Protein AF-A0A929EVF4-F1 (afdb_monomer_lite)

Structure (mmCIF, N/CA/C/O backbone):
data_AF-A0A929EVF4-F1
#
_entry.id   AF-A0A929EVF4-F1
#
loop_
_atom_site.group_PDB
_atom_site.id
_atom_site.type_symbol
_atom_site.label_atom_id
_atom_site.label_alt_id
_atom_site.label_comp_id
_atom_site.label_asym_id
_atom_site.label_entity_id
_atom_site.label_seq_id
_atom_site.pdbx_PDB_ins_code
_atom_site.Cartn_x
_atom_site.Cartn_y
_atom_site.Cartn_z
_atom_site.occupancy
_atom_site.B_iso_or_equiv
_atom_site.auth_seq_id
_atom_site.auth_comp_id
_atom_site.auth_asym_id
_atom_site.auth_atom_id
_atom_site.pdbx_PDB_model_num
ATOM 1 N N . HIS A 1 1 ? 4.885 16.212 25.913 1.00 58.56 1 HIS A N 1
ATOM 2 C CA . HIS A 1 1 ? 6.084 15.930 25.101 1.00 58.56 1 HIS A CA 1
ATOM 3 C C . HIS A 1 1 ? 5.653 15.145 23.877 1.00 58.56 1 HIS A C 1
ATOM 5 O O . HIS A 1 1 ? 4.835 14.248 24.029 1.00 58.56 1 HIS A O 1
ATOM 11 N N . ILE A 1 2 ? 6.132 15.524 22.690 1.00 71.75 2 ILE A N 1
ATOM 12 C CA . ILE A 1 2 ? 5.846 14.802 21.444 1.00 71.75 2 ILE A CA 1
ATOM 13 C C . ILE A 1 2 ? 6.715 13.539 21.435 1.00 71.75 2 ILE A C 1
ATOM 15 O O . ILE A 1 2 ? 7.914 13.606 21.721 1.00 71.75 2 ILE A O 1
ATOM 19 N N . MET A 1 3 ? 6.090 12.396 21.174 1.00 78.50 3 MET A N 1
ATOM 20 C CA . MET A 1 3 ? 6.772 11.111 21.038 1.00 78.50 3 MET A CA 1
ATOM 21 C C . MET A 1 3 ? 7.227 10.912 19.589 1.00 78.50 3 MET A C 1
ATOM 23 O O . MET A 1 3 ? 6.590 11.425 18.671 1.00 78.50 3 MET A O 1
ATOM 27 N N . GLY A 1 4 ? 8.313 10.176 19.375 1.00 77.38 4 GLY A N 1
ATOM 28 C CA . GLY A 1 4 ? 8.866 9.948 18.042 1.00 77.38 4 GLY A CA 1
ATOM 29 C C . GLY A 1 4 ? 9.774 8.729 17.968 1.00 77.38 4 GLY A C 1
ATOM 30 O O . GLY A 1 4 ? 9.957 8.007 18.951 1.00 77.38 4 GLY A O 1
ATOM 31 N N . ASN A 1 5 ? 10.345 8.513 16.784 1.00 77.44 5 ASN A N 1
ATOM 32 C CA . ASN A 1 5 ? 11.377 7.500 16.588 1.00 77.44 5 ASN A CA 1
ATOM 33 C C . ASN A 1 5 ? 12.613 7.826 17.439 1.00 77.44 5 ASN A C 1
ATOM 35 O O . ASN A 1 5 ? 12.849 8.984 17.801 1.00 77.44 5 ASN A O 1
ATOM 39 N N . ASN A 1 6 ? 13.416 6.800 17.731 1.00 75.81 6 ASN A N 1
ATOM 40 C CA . ASN A 1 6 ? 14.700 6.995 18.402 1.00 75.81 6 ASN A CA 1
ATOM 41 C C . ASN A 1 6 ? 15.546 8.026 17.643 1.00 75.81 6 ASN A C 1
ATOM 43 O O . ASN A 1 6 ? 15.525 8.075 16.413 1.00 75.81 6 ASN A O 1
ATOM 47 N N . ASP A 1 7 ? 16.233 8.877 18.404 1.00 81.94 7 ASP A N 1
ATOM 48 C CA . ASP A 1 7 ? 17.145 9.921 17.915 1.00 81.94 7 ASP A CA 1
ATOM 49 C C . ASP A 1 7 ? 16.510 11.000 17.018 1.00 81.94 7 ASP A C 1
ATOM 51 O O . ASP A 1 7 ? 17.207 11.821 16.423 1.00 81.94 7 ASP A O 1
ATOM 55 N N . SER A 1 8 ? 15.177 11.060 16.951 1.00 83.75 8 SER A N 1
ATOM 56 C CA . SER A 1 8 ? 14.472 12.093 16.190 1.00 83.75 8 SER A CA 1
ATOM 57 C C . SER A 1 8 ? 14.386 13.416 16.953 1.00 83.75 8 SER A C 1
ATOM 59 O O . SER A 1 8 ? 14.116 13.451 18.157 1.00 83.75 8 SER A O 1
ATOM 61 N N . LEU A 1 9 ? 14.562 14.524 16.230 1.00 88.12 9 LEU A N 1
ATOM 62 C CA . LEU A 1 9 ? 14.389 15.885 16.740 1.00 88.12 9 LEU A CA 1
ATOM 63 C C . LEU A 1 9 ? 13.031 16.450 16.313 1.00 88.12 9 LEU A C 1
ATOM 65 O O . LEU A 1 9 ? 12.546 16.190 15.213 1.00 88.12 9 LEU A O 1
ATOM 69 N N . CYS A 1 10 ? 12.415 17.255 17.177 1.00 83.19 10 CYS A N 1
ATOM 70 C CA . CYS A 1 10 ? 11.201 17.986 16.830 1.00 83.19 10 CYS A CA 1
ATOM 71 C C . CYS A 1 10 ? 11.490 19.035 15.746 1.00 83.19 10 CYS A C 1
ATOM 73 O O . CYS A 1 10 ? 12.327 19.912 15.953 1.00 83.19 10 CYS A O 1
ATOM 75 N N . SER A 1 11 ? 10.738 19.024 14.643 1.00 84.69 11 SER A N 1
ATOM 76 C CA . SER A 1 11 ? 10.902 19.979 13.534 1.00 84.69 11 SER A CA 1
ATOM 77 C C . SER A 1 11 ? 10.629 21.443 13.909 1.00 84.69 11 SER A C 1
ATOM 79 O O . SER A 1 11 ? 11.088 22.342 13.213 1.00 84.69 11 SER A O 1
ATOM 81 N N . TYR A 1 12 ? 9.906 21.695 15.006 1.00 84.81 12 TYR A N 1
ATOM 82 C CA . TYR A 1 12 ? 9.566 23.048 15.458 1.00 84.81 12 TYR A CA 1
ATOM 83 C C . TYR A 1 12 ? 10.545 23.614 16.491 1.00 84.81 12 TYR A C 1
ATOM 85 O O . TYR A 1 12 ? 10.886 24.791 16.429 1.00 84.81 12 TYR A O 1
ATOM 93 N N . CYS A 1 13 ? 10.972 22.809 17.470 1.00 91.50 13 CYS A N 1
ATOM 94 C CA . CYS A 1 13 ? 11.795 23.286 18.591 1.00 91.50 13 CYS A CA 1
ATOM 95 C C . CYS A 1 13 ? 13.199 22.675 18.654 1.00 91.50 13 CYS A C 1
ATOM 97 O O . CYS A 1 13 ? 13.981 23.058 19.519 1.00 91.50 13 CYS A O 1
ATOM 99 N N . ASN A 1 14 ? 13.517 21.731 17.765 1.00 87.81 14 ASN A N 1
ATOM 100 C CA . ASN A 1 14 ? 14.807 21.047 17.669 1.00 87.81 14 ASN A CA 1
ATOM 101 C C . ASN A 1 14 ? 15.254 20.304 18.947 1.00 87.81 14 ASN A C 1
ATOM 103 O O . ASN A 1 14 ? 16.428 19.978 19.104 1.00 87.81 14 ASN A O 1
ATOM 107 N N . LEU A 1 15 ? 14.324 20.033 19.870 1.00 90.62 15 LEU A N 1
ATOM 108 C CA . LEU A 1 15 ? 14.570 19.212 21.057 1.00 90.62 15 LEU A CA 1
ATOM 109 C C . LEU A 1 15 ? 14.348 17.721 20.743 1.00 90.62 15 LEU A C 1
ATOM 111 O O . LEU A 1 15 ? 13.486 17.411 19.912 1.00 90.62 15 LEU A O 1
ATOM 115 N N . PRO A 1 16 ? 15.063 16.801 21.424 1.00 88.12 16 PRO A N 1
ATOM 116 C CA . PRO A 1 16 ? 14.856 15.362 21.269 1.00 88.12 16 PRO A CA 1
ATOM 117 C C . PRO A 1 16 ? 13.413 14.943 21.563 1.00 88.12 16 PRO A C 1
ATOM 119 O O . PRO A 1 16 ? 12.820 15.363 22.564 1.00 88.12 16 PRO A O 1
ATOM 122 N N . LEU A 1 17 ? 12.853 14.102 20.693 1.00 85.50 17 LEU A N 1
ATOM 123 C CA . LEU A 1 17 ? 11.548 13.484 20.908 1.00 85.50 17 LEU A CA 1
ATOM 124 C C . LEU A 1 17 ? 11.643 12.388 21.971 1.00 85.50 17 LEU A C 1
ATOM 126 O O . LEU A 1 17 ? 12.680 11.753 22.155 1.00 85.50 17 LEU A O 1
ATOM 130 N N . THR A 1 18 ? 10.541 12.157 22.685 1.00 83.31 18 THR A N 1
ATOM 131 C CA . THR A 1 18 ? 10.467 11.035 23.625 1.00 83.31 18 THR A CA 1
ATOM 132 C C . THR A 1 18 ? 10.362 9.726 22.834 1.00 83.31 18 THR A C 1
ATOM 134 O O . THR A 1 18 ? 9.437 9.607 22.025 1.00 83.31 18 THR A O 1
ATOM 137 N N . PRO A 1 19 ? 11.253 8.745 23.057 1.00 81.25 19 PRO A N 1
ATOM 138 C CA . PRO A 1 19 ? 11.200 7.461 22.369 1.00 81.25 19 PRO A CA 1
ATOM 139 C C . PRO A 1 19 ? 9.843 6.771 22.499 1.00 81.25 19 PRO A C 1
ATOM 141 O O . PRO A 1 19 ? 9.287 6.658 23.596 1.00 81.25 19 PRO A O 1
ATOM 144 N N . THR A 1 20 ? 9.321 6.294 21.374 1.00 79.12 20 THR A N 1
ATOM 145 C CA . THR A 1 20 ? 8.128 5.445 21.343 1.00 79.12 20 THR A CA 1
ATOM 146 C C . THR A 1 20 ? 8.416 4.032 21.866 1.00 79.12 20 THR A C 1
ATOM 148 O O . THR A 1 20 ? 9.559 3.570 21.879 1.00 79.12 20 THR A O 1
ATOM 151 N N . LYS A 1 21 ? 7.378 3.321 22.322 1.00 76.12 21 LYS A N 1
ATOM 152 C CA . LYS A 1 21 ? 7.511 1.922 22.755 1.00 76.12 21 LYS A CA 1
ATOM 153 C C . LYS A 1 21 ? 7.602 1.018 21.528 1.00 76.12 21 LYS A C 1
ATOM 155 O O . LYS A 1 21 ? 6.828 1.166 20.590 1.00 76.12 21 LYS A O 1
ATOM 160 N N . LEU A 1 22 ? 8.515 0.048 21.566 1.00 68.12 22 LEU A N 1
ATOM 161 C CA . LEU A 1 22 ? 8.674 -0.934 20.488 1.00 68.12 22 LEU A CA 1
ATOM 162 C C . LEU A 1 22 ? 7.539 -1.974 20.477 1.00 68.12 22 LEU A C 1
ATOM 164 O O . LEU A 1 22 ? 7.169 -2.486 19.427 1.00 68.12 22 LEU A O 1
ATOM 168 N N . LEU A 1 23 ? 7.002 -2.299 21.657 1.00 66.75 23 LEU A N 1
ATOM 169 C CA . LEU A 1 23 ? 5.999 -3.343 21.845 1.00 66.75 23 LEU A CA 1
ATOM 170 C C . LEU A 1 23 ? 4.723 -2.752 22.436 1.00 66.75 23 LEU A C 1
ATOM 172 O O . LEU A 1 23 ? 4.758 -2.076 23.468 1.00 66.75 23 LEU A O 1
ATOM 176 N N . TYR A 1 24 ? 3.600 -3.073 21.803 1.00 66.69 24 TYR A N 1
ATOM 177 C CA . TYR A 1 24 ? 2.265 -2.725 22.274 1.00 66.69 24 TYR A CA 1
ATOM 178 C C . TYR A 1 24 ? 1.481 -3.987 22.647 1.00 66.69 24 TYR A C 1
ATOM 180 O O . TYR A 1 24 ? 1.753 -5.058 22.095 1.00 66.69 24 TYR A O 1
ATOM 188 N N . PRO A 1 25 ? 0.522 -3.896 23.588 1.00 60.94 25 PRO A N 1
ATOM 189 C CA . PRO A 1 25 ? -0.318 -5.030 23.954 1.00 60.94 25 PRO A CA 1
ATOM 190 C C . PRO A 1 25 ? -1.045 -5.596 22.728 1.00 60.94 25 PRO A C 1
ATOM 192 O O . PRO A 1 25 ? -1.656 -4.853 21.963 1.00 60.94 25 PRO A O 1
ATOM 195 N N . ILE A 1 26 ? -0.977 -6.916 22.550 1.00 59.31 26 ILE A N 1
ATOM 196 C CA . ILE A 1 26 ? -1.562 -7.614 21.393 1.00 59.31 26 ILE A CA 1
ATOM 197 C C . ILE A 1 26 ? -3.061 -7.903 21.612 1.00 59.31 26 ILE A C 1
ATOM 199 O O . ILE A 1 26 ? -3.811 -7.947 20.644 1.00 59.31 26 ILE A O 1
ATOM 203 N N . GLY A 1 27 ? -3.494 -8.074 22.871 1.00 57.97 27 GLY A N 1
ATOM 204 C CA . GLY A 1 27 ? -4.871 -8.438 23.242 1.00 57.97 27 GLY A CA 1
ATOM 205 C C . GLY A 1 27 ? -5.846 -7.257 23.257 1.00 57.97 27 GLY A C 1
ATOM 206 O O . GLY A 1 27 ? -6.717 -7.164 22.403 1.00 57.97 27 GLY A O 1
ATOM 207 N N . GLU A 1 28 ? -5.693 -6.331 24.208 1.00 61.09 28 GLU A N 1
ATOM 208 C CA . GLU A 1 28 ? -6.475 -5.087 24.242 1.00 61.09 28 GLU A CA 1
ATOM 209 C C . GLU A 1 28 ? -5.661 -3.942 23.650 1.00 61.09 28 GLU A C 1
ATOM 211 O O . GLU A 1 28 ? -4.874 -3.260 24.315 1.00 61.09 28 GLU A O 1
ATOM 216 N N . LYS A 1 29 ? -5.852 -3.754 22.350 1.00 62.41 29 LYS A N 1
ATOM 217 C CA . LYS A 1 29 ? -5.224 -2.716 21.542 1.00 62.41 29 LYS A CA 1
ATOM 218 C C . LYS A 1 29 ? -5.853 -1.350 21.837 1.00 62.41 29 LYS A C 1
ATOM 220 O O . LYS A 1 29 ? -6.562 -0.780 21.013 1.00 62.41 29 LYS A O 1
ATOM 225 N N . ASN A 1 30 ? -5.595 -0.813 23.029 1.00 65.56 30 ASN A N 1
ATOM 226 C CA . ASN A 1 30 ? -6.021 0.526 23.451 1.00 65.56 30 ASN A CA 1
ATOM 227 C C . ASN A 1 30 ? -5.170 1.624 22.781 1.00 65.56 30 ASN A C 1
ATOM 229 O O . ASN A 1 30 ? -4.564 2.463 23.445 1.00 65.56 30 ASN A O 1
ATOM 233 N N . TYR A 1 31 ? -5.111 1.603 21.448 1.00 64.69 31 TYR A N 1
ATOM 234 C CA . TYR A 1 31 ? -4.286 2.469 20.605 1.00 64.69 31 TYR A CA 1
ATOM 235 C C . TYR A 1 31 ? -4.480 3.965 20.874 1.00 64.69 31 TYR A C 1
ATOM 237 O O . TYR A 1 31 ? -3.542 4.744 20.751 1.00 64.69 31 TYR A O 1
ATOM 245 N N . HIS A 1 32 ? -5.679 4.356 21.300 1.00 64.19 32 HIS A N 1
ATOM 246 C CA . HIS A 1 32 ? -6.034 5.740 21.614 1.00 64.19 32 HIS A CA 1
ATOM 247 C C . HIS A 1 32 ? -5.426 6.265 22.922 1.00 64.19 32 HIS A C 1
ATOM 249 O O . HIS A 1 32 ? -5.428 7.471 23.150 1.00 64.19 32 HIS A O 1
ATOM 255 N N . LEU A 1 33 ? -4.934 5.383 23.800 1.00 66.88 33 LEU A N 1
ATOM 256 C CA . LEU A 1 33 ? -4.322 5.781 25.073 1.00 66.88 33 LEU A CA 1
ATOM 257 C C . LEU A 1 33 ? -2.840 6.146 24.926 1.00 66.88 33 LEU A C 1
ATOM 259 O O . LEU A 1 33 ? -2.264 6.738 25.839 1.00 66.88 33 LEU A O 1
ATOM 263 N N . ASP A 1 34 ? -2.219 5.798 23.798 1.00 77.19 34 ASP A N 1
ATOM 264 C CA . ASP A 1 34 ? -0.840 6.154 23.492 1.00 77.19 34 ASP A CA 1
ATOM 265 C C . ASP A 1 34 ? -0.806 7.331 22.509 1.00 77.19 34 ASP A C 1
ATOM 267 O O . ASP A 1 34 ? -1.318 7.252 21.390 1.00 77.19 34 ASP A O 1
ATOM 271 N N . GLY A 1 35 ? -0.206 8.445 22.937 1.00 77.19 35 GLY A N 1
ATOM 272 C CA . GLY A 1 35 ? -0.179 9.677 22.148 1.00 77.19 35 GLY A CA 1
ATOM 273 C C . GLY A 1 35 ? 0.565 9.530 20.820 1.00 77.19 35 GLY A C 1
ATOM 274 O O . GLY A 1 35 ? 0.197 10.183 19.844 1.00 77.19 35 GLY A O 1
ATOM 275 N N . PHE A 1 36 ? 1.571 8.651 20.748 1.00 80.56 36 PHE A N 1
ATOM 276 C CA . PHE A 1 36 ? 2.256 8.371 19.493 1.00 80.56 36 PHE A CA 1
ATOM 277 C C . PHE A 1 36 ? 1.342 7.591 18.554 1.00 80.56 36 PHE A C 1
ATOM 279 O O . PHE A 1 36 ? 1.097 8.046 17.439 1.00 80.56 36 PHE A O 1
ATOM 286 N N . ILE A 1 37 ? 0.787 6.463 19.005 1.00 78.00 37 ILE A N 1
ATOM 287 C CA . ILE A 1 37 ? -0.076 5.628 18.158 1.00 78.00 37 ILE A CA 1
ATOM 288 C C . ILE A 1 37 ? -1.297 6.413 17.669 1.00 78.00 37 ILE A C 1
ATOM 290 O O . ILE A 1 37 ? -1.627 6.344 16.486 1.00 78.00 37 ILE A O 1
ATOM 294 N N . SER A 1 38 ? -1.935 7.198 18.542 1.00 80.81 38 SER A N 1
ATOM 295 C CA . SER A 1 38 ? -3.062 8.050 18.150 1.00 80.81 38 SER A CA 1
ATOM 296 C C . SER A 1 38 ? -2.674 9.015 17.024 1.00 80.81 38 SER A C 1
ATOM 298 O O . SER A 1 38 ? -3.400 9.121 16.039 1.00 80.81 38 SER A O 1
ATOM 300 N N . SER A 1 39 ? -1.495 9.645 17.104 1.00 83.88 39 SER A N 1
ATOM 301 C CA . SER A 1 39 ? -1.008 10.549 16.049 1.00 83.88 39 SER A CA 1
ATOM 302 C C . SER A 1 39 ? -0.732 9.833 14.718 1.00 83.88 39 SER A C 1
ATOM 304 O O . SER A 1 39 ? -0.956 10.397 13.645 1.00 83.88 39 SER A O 1
ATOM 306 N N . GLN A 1 40 ? -0.284 8.572 14.763 1.00 85.75 40 GLN A N 1
ATOM 307 C CA . GLN A 1 40 ? -0.062 7.768 13.559 1.00 85.75 40 GLN A CA 1
ATOM 308 C C . GLN A 1 40 ? -1.387 7.367 12.906 1.00 85.75 40 GLN A C 1
ATOM 310 O O . GLN A 1 40 ? -1.503 7.424 11.684 1.00 85.75 40 GLN A O 1
ATOM 315 N N . TRP A 1 41 ? -2.408 7.043 13.702 1.00 85.12 41 TRP A N 1
ATOM 316 C CA . TRP A 1 41 ? -3.757 6.789 13.194 1.00 85.12 41 TRP A CA 1
ATOM 317 C C . TRP A 1 41 ? -4.410 8.031 12.590 1.00 85.12 41 TRP A C 1
ATOM 319 O O . TRP A 1 41 ? -5.058 7.927 11.552 1.00 85.12 41 TRP A O 1
ATOM 329 N N . GLU A 1 42 ? -4.222 9.205 13.194 1.00 87.19 42 GLU A N 1
ATOM 330 C CA . GLU A 1 42 ? -4.667 10.477 12.610 1.00 87.19 42 GLU A CA 1
ATOM 331 C C . GLU A 1 42 ? -3.972 10.745 11.271 1.00 87.19 42 GLU A C 1
ATOM 333 O O . GLU A 1 42 ? -4.635 11.058 10.282 1.00 87.19 42 GLU A O 1
ATOM 338 N N . THR A 1 43 ? -2.654 10.531 11.213 1.00 90.00 43 THR A N 1
ATOM 339 C CA . THR A 1 43 ? -1.859 10.687 9.985 1.00 90.00 43 THR A CA 1
ATOM 340 C C . THR A 1 43 ? -2.325 9.730 8.893 1.00 90.00 43 THR A C 1
ATOM 342 O O . THR A 1 43 ? -2.591 10.162 7.772 1.00 90.00 43 THR A O 1
ATOM 345 N N . LEU A 1 44 ? -2.481 8.440 9.212 1.00 89.31 44 LEU A N 1
ATOM 346 C CA . LEU A 1 44 ? -3.028 7.454 8.281 1.00 89.31 44 LEU A CA 1
ATOM 347 C C . LEU A 1 44 ? -4.419 7.875 7.808 1.00 89.31 44 LEU A C 1
ATOM 349 O O . LEU A 1 44 ? -4.715 7.791 6.619 1.00 89.31 44 LEU A O 1
ATOM 353 N N . GLY A 1 45 ? -5.259 8.354 8.723 1.00 90.69 45 GLY A N 1
ATOM 354 C CA . GLY A 1 45 ? -6.606 8.779 8.392 1.00 90.69 45 GLY A CA 1
ATOM 355 C C . GLY A 1 45 ? -6.629 9.931 7.390 1.00 90.69 45 GLY A C 1
ATOM 356 O O . GLY A 1 45 ? -7.410 9.922 6.442 1.00 90.69 45 GLY A O 1
ATOM 357 N N . ASP A 1 46 ? -5.740 10.904 7.556 1.00 91.38 46 ASP A N 1
ATOM 358 C CA . ASP A 1 46 ? -5.605 12.023 6.629 1.00 91.38 46 ASP A CA 1
ATOM 359 C C . ASP A 1 46 ? -4.998 11.628 5.280 1.00 91.38 46 ASP A C 1
ATOM 361 O O . ASP A 1 46 ? -5.379 12.207 4.259 1.00 91.38 46 ASP A O 1
ATOM 365 N N . LEU A 1 47 ? -4.106 10.633 5.252 1.00 92.38 47 LEU A N 1
ATOM 366 C CA . LEU A 1 47 ? -3.606 10.043 4.010 1.00 92.38 47 LEU A CA 1
ATOM 367 C C . LEU A 1 47 ? -4.722 9.302 3.264 1.00 92.38 47 LEU A C 1
ATOM 369 O O . LEU A 1 47 ? -4.924 9.564 2.084 1.00 92.38 47 LEU A O 1
ATOM 373 N N . LEU A 1 48 ? -5.506 8.460 3.946 1.00 91.81 48 LEU A N 1
ATOM 374 C CA . LEU A 1 48 ? -6.622 7.710 3.349 1.00 91.81 48 LEU A CA 1
ATOM 375 C C . LEU A 1 48 ? -7.729 8.619 2.793 1.00 91.81 48 LEU A C 1
ATOM 377 O O . LEU A 1 48 ? -8.346 8.300 1.781 1.00 91.81 48 LEU A O 1
ATOM 381 N N . LYS A 1 49 ? -7.971 9.787 3.396 1.00 89.75 49 LYS A N 1
ATOM 382 C CA . LYS A 1 49 ? -8.911 10.780 2.839 1.00 89.75 49 LYS A CA 1
ATOM 383 C C . LYS A 1 49 ? -8.476 11.327 1.478 1.00 89.75 49 LYS A C 1
ATOM 385 O O . LYS A 1 49 ? -9.327 11.745 0.706 1.00 89.75 49 LYS A O 1
ATOM 390 N N . ARG A 1 50 ? -7.170 11.371 1.207 1.00 89.88 50 ARG A N 1
ATOM 391 C CA . ARG A 1 50 ? -6.582 11.965 -0.010 1.00 89.88 50 ARG A CA 1
ATOM 392 C C . ARG A 1 50 ? -6.039 10.918 -0.979 1.00 89.88 50 ARG A C 1
ATOM 394 O O . ARG A 1 50 ? -5.607 11.274 -2.072 1.00 89.88 50 ARG A O 1
ATOM 401 N N . ALA A 1 51 ? -5.987 9.660 -0.555 1.00 90.81 51 ALA A N 1
ATOM 402 C CA . ALA A 1 51 ? -5.456 8.574 -1.349 1.00 90.81 51 ALA A CA 1
ATOM 403 C C . ALA A 1 51 ? -6.401 8.280 -2.511 1.00 90.81 51 ALA A C 1
ATOM 405 O O . ALA A 1 51 ? -7.595 8.093 -2.323 1.00 90.81 51 ALA A O 1
ATOM 406 N N . PHE A 1 52 ? -5.827 8.219 -3.705 1.00 90.25 52 PHE A N 1
ATOM 407 C CA . PHE A 1 52 ? -6.523 7.795 -4.912 1.00 90.25 52 PHE A CA 1
ATOM 408 C C . PHE A 1 52 ? -6.472 6.260 -5.083 1.00 90.25 52 PHE A C 1
ATOM 410 O O . PHE A 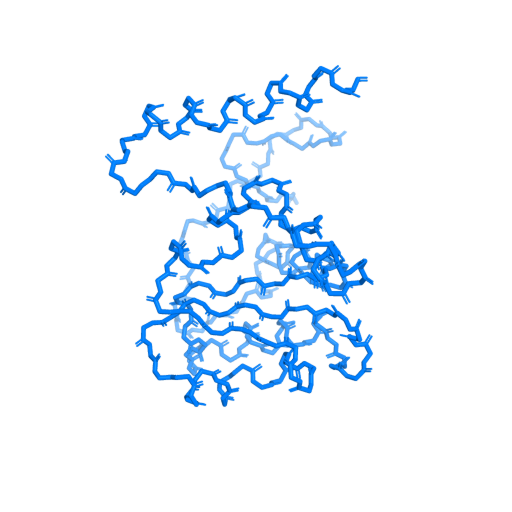1 52 ? -7.399 5.648 -5.606 1.00 90.25 52 PHE A O 1
ATOM 417 N N . MET A 1 53 ? -5.392 5.624 -4.621 1.00 92.88 53 MET A N 1
ATOM 418 C CA . MET A 1 53 ? -5.213 4.174 -4.654 1.00 92.88 53 MET A CA 1
ATOM 419 C C . MET A 1 53 ? -4.671 3.695 -3.310 1.00 92.88 53 MET A C 1
ATOM 421 O O . MET A 1 53 ? -3.760 4.316 -2.757 1.00 92.88 53 MET A O 1
ATOM 425 N N . VAL A 1 54 ? -5.211 2.587 -2.803 1.00 93.94 54 VAL A N 1
ATOM 426 C CA . VAL A 1 54 ? -4.749 1.934 -1.572 1.00 93.94 54 VAL A CA 1
ATOM 427 C C . VAL A 1 54 ? -4.448 0.470 -1.866 1.00 93.94 54 VAL A C 1
ATOM 429 O O . VAL A 1 54 ? -5.325 -0.265 -2.312 1.00 93.94 54 VAL A O 1
ATOM 432 N N . THR A 1 55 ? -3.218 0.044 -1.574 1.00 95.38 55 THR A N 1
ATOM 433 C CA . THR A 1 55 ? -2.801 -1.359 -1.682 1.00 95.38 55 THR A CA 1
ATOM 434 C C . THR A 1 55 ? -2.713 -1.993 -0.296 1.00 95.38 55 THR A C 1
ATOM 436 O O . THR A 1 55 ? -2.018 -1.490 0.588 1.00 95.38 55 THR A O 1
ATOM 439 N N . ILE A 1 56 ? -3.381 -3.127 -0.116 1.00 95.00 56 ILE A N 1
ATOM 440 C CA . ILE A 1 56 ? -3.360 -3.950 1.091 1.00 95.00 56 ILE A CA 1
ATOM 441 C C . ILE A 1 56 ? -2.564 -5.213 0.773 1.00 95.00 56 ILE A C 1
ATOM 443 O O . ILE A 1 56 ? -2.980 -6.017 -0.057 1.00 95.00 56 ILE A O 1
ATOM 447 N N . PHE A 1 57 ? -1.421 -5.407 1.432 1.00 96.25 57 PHE A N 1
ATOM 448 C CA . PHE A 1 57 ? -0.545 -6.552 1.177 1.00 96.25 57 PHE A CA 1
ATOM 449 C C . PHE A 1 57 ? -0.493 -7.502 2.373 1.00 96.25 57 PHE A C 1
ATOM 451 O O . PHE A 1 57 ? 0.005 -7.139 3.437 1.00 96.25 57 PHE A O 1
ATOM 458 N N . GLY A 1 58 ? -1.008 -8.721 2.196 1.00 94.50 58 GLY A N 1
ATOM 459 C CA . GLY A 1 58 ? -0.918 -9.816 3.168 1.00 94.50 58 GLY A CA 1
ATOM 460 C C . GLY A 1 58 ? -1.618 -9.570 4.508 1.00 94.50 58 GLY A C 1
ATOM 461 O O . GLY A 1 58 ? -1.420 -10.338 5.450 1.00 94.50 58 GLY A O 1
ATOM 462 N N . TYR A 1 59 ? -2.411 -8.504 4.625 1.00 90.88 59 TYR A N 1
ATOM 463 C CA . TYR A 1 59 ? -3.148 -8.193 5.841 1.00 90.88 59 TYR A CA 1
ATOM 464 C C . TYR A 1 59 ? -4.554 -8.786 5.771 1.00 90.88 59 TYR A C 1
ATOM 466 O O . TYR A 1 59 ? -5.348 -8.437 4.904 1.00 90.88 59 TYR A O 1
ATOM 474 N N . GLY A 1 60 ? -4.853 -9.692 6.703 1.00 85.00 60 GLY A N 1
ATOM 475 C CA . GLY A 1 60 ? -6.078 -10.488 6.685 1.00 85.00 60 GLY A CA 1
ATOM 476 C C . GLY A 1 60 ? -7.292 -9.877 7.382 1.00 85.00 60 GLY A C 1
ATOM 477 O O . GLY A 1 60 ? -8.281 -10.581 7.533 1.00 85.00 60 GLY A O 1
ATOM 478 N N . ALA A 1 61 ? -7.203 -8.628 7.861 1.00 86.25 61 ALA A N 1
ATOM 479 C CA . ALA A 1 61 ? -8.238 -7.986 8.684 1.00 86.25 61 ALA A CA 1
ATOM 480 C C . ALA A 1 61 ? -8.791 -8.903 9.805 1.00 86.25 61 ALA A C 1
ATOM 482 O O . ALA A 1 61 ? -10.004 -9.106 9.900 1.00 86.25 61 ALA A O 1
ATOM 483 N N . PRO A 1 62 ? -7.925 -9.506 10.648 1.00 81.50 62 PRO A N 1
ATOM 484 C CA . PRO A 1 62 ? -8.373 -10.482 11.635 1.00 81.50 62 PRO A CA 1
ATOM 485 C C . PRO A 1 62 ? -9.351 -9.852 12.633 1.00 81.50 62 PRO A C 1
ATOM 487 O O . PRO A 1 62 ? -9.264 -8.668 12.954 1.00 81.50 62 PRO A O 1
ATOM 490 N N . THR A 1 63 ? -10.241 -10.661 13.207 1.00 75.75 63 THR A N 1
ATOM 491 C CA . THR A 1 63 ? -11.250 -10.196 14.179 1.00 75.75 63 THR A CA 1
ATOM 492 C C . THR A 1 63 ? -10.648 -9.517 15.414 1.00 75.75 63 THR A C 1
ATOM 494 O O . THR A 1 63 ? -11.282 -8.641 16.001 1.00 75.75 63 THR A O 1
ATOM 497 N N . SER A 1 64 ? -9.405 -9.854 15.783 1.00 73.75 64 SER A N 1
ATOM 498 C CA . SER A 1 64 ? -8.636 -9.180 16.842 1.00 73.75 64 SER A CA 1
ATOM 499 C C . SER A 1 64 ? -8.331 -7.706 16.551 1.00 73.75 64 SER A C 1
ATOM 501 O O . SER A 1 64 ? -7.975 -6.959 17.460 1.00 73.75 64 SER A O 1
ATOM 503 N N . ASP A 1 65 ? -8.459 -7.284 15.294 1.00 77.56 65 ASP A N 1
ATOM 504 C CA . ASP A 1 65 ? -8.087 -5.961 14.796 1.00 77.56 65 ASP A CA 1
ATOM 505 C C . ASP A 1 65 ? -9.315 -5.142 14.377 1.00 77.56 65 ASP A C 1
ATOM 507 O O . ASP A 1 65 ? -9.201 -4.176 13.623 1.00 77.56 65 ASP A O 1
ATOM 511 N N . ALA A 1 66 ? -10.495 -5.478 14.908 1.00 78.12 66 ALA A N 1
ATOM 512 C CA . ALA A 1 66 ? -11.737 -4.762 14.620 1.00 78.12 66 ALA A CA 1
ATOM 513 C C . ALA A 1 66 ? -11.607 -3.238 14.822 1.00 78.12 66 ALA A C 1
ATOM 515 O O . ALA A 1 66 ? -12.130 -2.468 14.023 1.00 78.12 66 ALA A O 1
ATOM 516 N N . SER A 1 67 ? -10.852 -2.784 15.831 1.00 76.94 67 SER A N 1
ATOM 517 C CA . SER A 1 67 ? -10.610 -1.353 16.066 1.00 76.94 67 SER A CA 1
ATOM 518 C C . SER A 1 67 ? -9.800 -0.679 14.953 1.00 76.94 67 SER A C 1
ATOM 520 O O . SER A 1 67 ? -10.100 0.456 14.588 1.00 76.94 67 SER A O 1
ATOM 522 N N . ALA A 1 68 ? -8.803 -1.368 14.392 1.00 79.06 68 ALA A N 1
ATOM 523 C CA . ALA A 1 68 ? -8.006 -0.871 13.274 1.00 79.06 68 ALA A CA 1
ATOM 524 C C . ALA A 1 68 ? -8.856 -0.772 12.001 1.00 79.06 68 ALA A C 1
ATOM 526 O O . ALA A 1 68 ? -8.828 0.252 11.319 1.00 79.06 68 ALA A O 1
ATOM 527 N N . ILE A 1 69 ? -9.664 -1.801 11.732 1.00 84.06 69 ILE A N 1
ATOM 528 C CA . ILE A 1 69 ? -10.581 -1.832 10.590 1.00 84.06 69 ILE A CA 1
ATOM 529 C C . ILE A 1 69 ? -11.625 -0.721 10.687 1.00 84.06 69 ILE A C 1
ATOM 531 O O . ILE A 1 69 ? -11.818 0.010 9.721 1.00 84.06 69 ILE A O 1
ATOM 535 N N . GLU A 1 70 ? -12.254 -0.531 11.846 1.00 84.69 70 GLU A N 1
ATOM 536 C CA . GLU A 1 70 ? -13.220 0.555 12.052 1.00 84.69 70 GLU A CA 1
ATOM 537 C C . GLU A 1 70 ? -12.588 1.940 11.860 1.00 84.69 70 GLU A C 1
ATOM 539 O O . GLU A 1 70 ? -13.186 2.828 11.249 1.00 84.69 70 GLU A O 1
ATOM 544 N N . LEU A 1 71 ? -11.351 2.132 12.323 1.00 83.12 71 LEU A N 1
ATOM 545 C CA . LEU A 1 71 ? -10.640 3.396 12.153 1.00 83.12 71 LEU A CA 1
ATOM 546 C C . LEU A 1 71 ? -10.297 3.654 10.682 1.00 83.12 71 LEU A C 1
ATOM 548 O O . LEU A 1 71 ? -10.543 4.754 10.180 1.00 83.12 71 LEU A O 1
ATOM 552 N N . MET A 1 72 ? -9.808 2.635 9.973 1.00 86.19 72 MET A N 1
ATOM 553 C CA . MET A 1 72 ? -9.565 2.707 8.534 1.00 86.19 72 MET A CA 1
ATOM 554 C C . MET A 1 72 ? -10.851 2.999 7.758 1.00 86.19 72 MET A C 1
ATOM 556 O O . MET A 1 72 ? -10.842 3.894 6.919 1.00 86.19 72 MET A O 1
ATOM 560 N N . LYS A 1 73 ? -11.965 2.319 8.064 1.00 88.19 73 LYS A N 1
ATOM 561 C CA . LYS A 1 73 ? -13.274 2.576 7.435 1.00 88.19 73 LYS A CA 1
ATOM 562 C C . LYS A 1 73 ? -13.730 4.009 7.667 1.00 88.19 73 LYS A C 1
ATOM 564 O O . LYS A 1 73 ? -14.122 4.696 6.732 1.00 88.19 73 LYS A O 1
ATOM 569 N N . LYS A 1 74 ? -13.626 4.502 8.904 1.00 88.00 74 LYS A N 1
ATOM 570 C CA . LYS A 1 74 ? -13.982 5.887 9.241 1.00 88.00 74 LYS A CA 1
ATOM 571 C C . LYS A 1 74 ? -13.137 6.901 8.469 1.00 88.00 74 LYS A C 1
ATOM 573 O O . LYS A 1 74 ? -13.654 7.936 8.057 1.00 88.00 74 LYS A O 1
ATOM 578 N N . ALA A 1 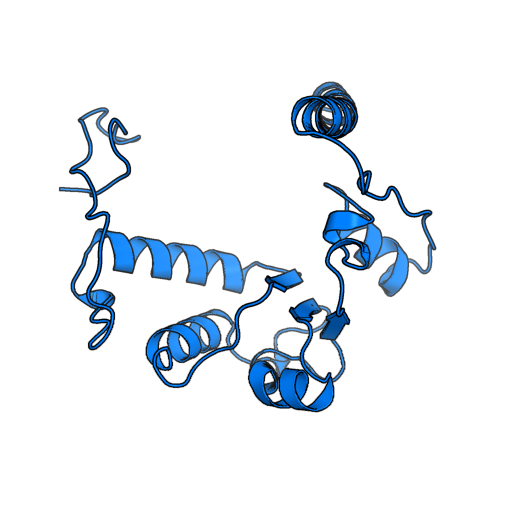75 ? -11.845 6.631 8.307 1.00 86.81 75 ALA A N 1
ATOM 579 C CA . ALA A 1 75 ? -10.954 7.475 7.522 1.00 86.81 75 ALA A CA 1
ATOM 580 C C . ALA A 1 75 ? -11.250 7.412 6.019 1.00 86.81 75 ALA A C 1
ATOM 582 O O . ALA A 1 75 ? -11.185 8.435 5.338 1.00 86.81 75 ALA A O 1
ATOM 583 N N . TRP A 1 76 ? -11.587 6.225 5.519 1.00 90.38 76 TRP A N 1
ATOM 584 C CA . TRP A 1 76 ? -11.974 6.003 4.134 1.00 90.38 76 TRP A CA 1
ATOM 585 C C . TRP A 1 76 ? -13.310 6.674 3.799 1.00 90.38 76 TRP A C 1
ATOM 587 O O . TRP A 1 76 ? -13.447 7.262 2.734 1.00 90.38 76 TRP A O 1
ATOM 597 N N . GLY A 1 77 ? -14.259 6.715 4.730 1.00 89.62 77 GLY A N 1
ATOM 598 C CA . GLY A 1 77 ? -15.547 7.374 4.528 1.00 89.62 77 GLY A CA 1
ATOM 599 C C . GLY A 1 77 ? -16.495 6.562 3.643 1.00 89.62 77 GLY A C 1
ATOM 600 O O . GLY A 1 77 ? -16.389 5.343 3.553 1.00 89.62 77 GLY A O 1
ATOM 601 N N . ASP A 1 78 ? -17.465 7.240 3.029 1.00 91.50 78 ASP A N 1
ATOM 602 C CA . ASP A 1 78 ? -18.475 6.591 2.189 1.00 91.50 78 ASP A CA 1
ATOM 603 C C . ASP A 1 78 ? -17.881 6.173 0.840 1.00 91.50 78 ASP A C 1
ATOM 605 O O . ASP A 1 78 ? -17.476 7.025 0.045 1.00 91.50 78 ASP A O 1
ATOM 609 N N . VAL A 1 79 ? -17.893 4.868 0.557 1.00 91.44 79 VAL A N 1
ATOM 610 C CA . VAL A 1 79 ? -17.425 4.299 -0.714 1.00 91.44 79 VAL A CA 1
ATOM 611 C C . VAL A 1 79 ? -18.137 4.906 -1.921 1.00 91.44 79 VAL A C 1
ATOM 613 O O . VAL A 1 79 ? -17.525 5.041 -2.972 1.00 91.44 79 VAL A O 1
ATOM 616 N N . ASN A 1 80 ? -19.388 5.361 -1.804 1.00 91.19 80 ASN A N 1
ATOM 617 C CA . ASN A 1 80 ? -20.111 6.004 -2.914 1.00 91.19 80 ASN A CA 1
ATOM 618 C C . ASN A 1 80 ? -19.564 7.394 -3.271 1.00 91.19 80 ASN A C 1
ATOM 620 O O . ASN A 1 80 ? -19.848 7.923 -4.345 1.00 91.19 80 ASN A O 1
ATOM 624 N N . SER A 1 81 ? -18.763 7.982 -2.382 1.00 90.12 81 SER A N 1
ATOM 625 C CA . SER A 1 81 ? -18.059 9.244 -2.612 1.00 90.12 81 SER A CA 1
ATOM 626 C C . SER A 1 81 ? -16.653 9.038 -3.191 1.00 90.12 81 SER A C 1
ATOM 628 O O . SER A 1 81 ? -15.969 10.020 -3.472 1.00 90.12 81 SER A O 1
ATOM 630 N N . ARG A 1 82 ? -16.217 7.784 -3.382 1.00 87.38 82 ARG A N 1
ATOM 631 C CA . ARG A 1 82 ? -14.868 7.390 -3.828 1.00 87.38 82 ARG A CA 1
ATOM 632 C C . ARG A 1 82 ? -14.825 6.974 -5.301 1.00 87.38 82 ARG A C 1
ATOM 634 O O . ARG A 1 82 ? -14.171 6.006 -5.683 1.00 87.38 82 ARG A O 1
ATOM 641 N N . ASN A 1 83 ? -15.550 7.704 -6.149 1.00 86.00 83 ASN A N 1
ATOM 642 C CA . ASN A 1 83 ? -15.568 7.440 -7.588 1.00 86.00 83 ASN A CA 1
ATOM 643 C C . ASN A 1 83 ? -14.146 7.485 -8.156 1.00 86.00 83 ASN A C 1
ATOM 645 O O . ASN A 1 83 ? -13.396 8.418 -7.880 1.00 86.00 83 ASN A O 1
ATOM 649 N N . MET A 1 84 ? -13.815 6.508 -9.000 1.00 85.19 84 MET A N 1
ATOM 650 C CA . MET A 1 84 ? -12.499 6.354 -9.632 1.00 85.19 84 MET A CA 1
ATOM 651 C C . MET A 1 84 ? -11.346 5.989 -8.697 1.00 85.19 84 MET A C 1
ATOM 653 O O . MET A 1 84 ? -10.277 5.710 -9.224 1.00 85.19 84 MET A O 1
ATOM 657 N N . GLU A 1 85 ? -11.521 5.915 -7.378 1.00 90.00 85 GLU A N 1
ATOM 658 C CA . GLU A 1 85 ? -10.469 5.410 -6.486 1.00 90.00 85 GLU A CA 1
ATOM 659 C C . GLU A 1 85 ? -10.310 3.897 -6.636 1.00 90.00 85 GLU A C 1
ATOM 661 O O . GLU A 1 85 ? -11.256 3.217 -7.020 1.00 90.00 85 GLU A O 1
ATOM 666 N N . GLN A 1 86 ? -9.117 3.372 -6.360 1.00 92.56 86 GLN A N 1
ATOM 667 C CA . GLN A 1 86 ? -8.783 1.962 -6.567 1.00 92.56 86 GLN A CA 1
ATOM 668 C C . GLN A 1 86 ? -8.320 1.302 -5.266 1.00 92.56 86 GLN A C 1
ATOM 670 O O . GLN A 1 86 ? -7.357 1.747 -4.641 1.00 92.56 86 GLN A O 1
ATOM 675 N N . ILE A 1 87 ? -8.929 0.167 -4.921 1.00 94.88 87 ILE A N 1
ATOM 676 C CA . ILE A 1 87 ? -8.384 -0.750 -3.915 1.00 94.88 87 ILE A CA 1
ATOM 677 C C . ILE A 1 87 ? -7.601 -1.864 -4.618 1.00 94.88 87 ILE A C 1
ATOM 679 O O . ILE A 1 87 ? -8.070 -2.467 -5.583 1.00 94.88 87 ILE A O 1
ATOM 683 N N . GLU A 1 88 ? -6.392 -2.153 -4.161 1.00 96.88 88 GLU A N 1
ATOM 684 C CA . GLU A 1 88 ? -5.621 -3.317 -4.594 1.00 96.88 88 GLU A CA 1
ATOM 685 C C . GLU A 1 88 ? -5.357 -4.217 -3.390 1.00 96.88 88 GLU A C 1
ATOM 687 O O . GLU A 1 88 ? -4.911 -3.757 -2.344 1.00 96.88 88 GLU A O 1
ATOM 692 N N . ILE A 1 89 ? -5.633 -5.508 -3.525 1.00 97.38 89 ILE A N 1
ATOM 693 C CA . ILE A 1 89 ? -5.429 -6.499 -2.473 1.00 97.38 89 ILE A CA 1
ATOM 694 C C . ILE A 1 89 ? -4.443 -7.525 -3.005 1.00 97.38 89 ILE A C 1
ATOM 696 O O . ILE A 1 89 ? -4.673 -8.150 -4.039 1.00 97.38 89 ILE A O 1
ATOM 700 N N . ILE A 1 90 ? -3.332 -7.693 -2.300 1.00 97.88 90 ILE A N 1
ATOM 701 C CA . ILE A 1 90 ? -2.309 -8.671 -2.636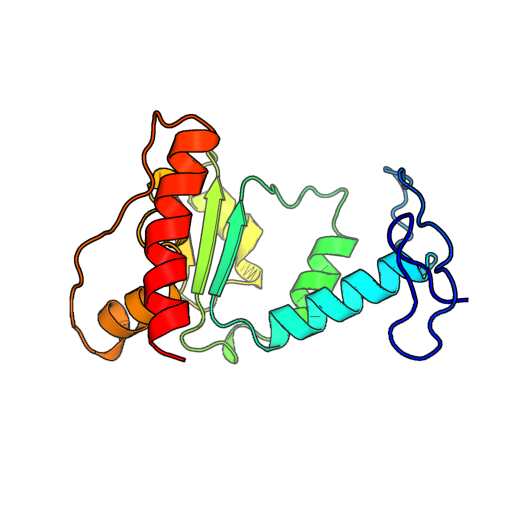 1.00 97.88 90 ILE A CA 1
ATOM 702 C C . ILE A 1 90 ? -2.299 -9.732 -1.532 1.00 97.88 90 ILE A C 1
ATOM 704 O O . ILE A 1 90 ? -1.782 -9.494 -0.439 1.00 97.88 90 ILE A O 1
ATOM 708 N N . ASP A 1 91 ? -2.891 -10.894 -1.794 1.00 97.50 91 ASP A N 1
ATOM 709 C CA . ASP A 1 91 ? -3.055 -11.984 -0.824 1.00 97.50 91 ASP A CA 1
ATOM 710 C C . ASP A 1 91 ? -3.202 -13.330 -1.565 1.00 97.50 91 ASP A C 1
ATOM 712 O O . ASP A 1 91 ? -3.690 -13.388 -2.689 1.00 97.50 91 ASP A O 1
ATOM 716 N N . LYS A 1 92 ? -2.733 -14.420 -0.949 1.00 96.44 92 LYS A N 1
ATOM 717 C CA . LYS A 1 92 ? -2.814 -15.784 -1.499 1.00 96.44 92 LYS A CA 1
ATOM 718 C C . LYS A 1 92 ? -4.180 -16.442 -1.291 1.00 96.44 92 LYS A C 1
ATOM 720 O O . LYS A 1 92 ? -4.398 -17.521 -1.841 1.00 96.44 92 LYS A O 1
ATOM 725 N N . ARG A 1 93 ? -5.036 -15.861 -0.446 1.00 95.75 93 ARG A N 1
ATOM 726 C CA . ARG A 1 93 ? -6.416 -16.314 -0.242 1.00 95.75 93 ARG A CA 1
ATOM 727 C C . ARG A 1 93 ? -7.242 -16.174 -1.521 1.00 95.75 93 ARG A C 1
ATOM 729 O O . ARG A 1 93 ? -6.815 -15.558 -2.494 1.00 95.75 93 ARG A O 1
ATOM 736 N N . ASP A 1 94 ? -8.403 -16.813 -1.502 1.00 96.12 94 ASP A N 1
ATOM 737 C CA . ASP A 1 94 ? -9.360 -16.759 -2.598 1.00 96.12 94 ASP A CA 1
ATOM 738 C C . ASP A 1 94 ? -9.917 -15.338 -2.789 1.00 96.12 94 ASP A C 1
ATOM 740 O O . ASP A 1 94 ? -10.056 -14.585 -1.825 1.00 96.12 94 ASP A O 1
ATOM 744 N N . GLU A 1 95 ? -10.206 -14.964 -4.036 1.00 95.81 95 GLU A N 1
ATOM 745 C CA . GLU A 1 95 ? -10.681 -13.620 -4.373 1.00 95.81 95 GLU A CA 1
ATOM 746 C C . GLU A 1 95 ? -12.039 -13.309 -3.738 1.00 95.81 95 GLU A C 1
ATOM 748 O O . GLU A 1 95 ? -12.192 -12.212 -3.203 1.00 95.81 95 GLU A O 1
ATOM 753 N N . ASP A 1 96 ? -12.978 -14.260 -3.698 1.00 95.94 96 ASP A N 1
ATOM 754 C CA . ASP A 1 96 ? -14.311 -14.020 -3.135 1.00 95.94 96 ASP A CA 1
ATOM 755 C C . ASP A 1 96 ? -14.229 -13.743 -1.619 1.00 95.94 96 ASP A C 1
ATOM 757 O O . ASP A 1 96 ? -14.849 -12.802 -1.123 1.00 95.94 96 ASP A O 1
ATOM 761 N N . ASP A 1 97 ? -13.387 -14.493 -0.892 1.00 95.44 97 ASP A N 1
ATOM 762 C CA . ASP A 1 97 ? -13.110 -14.281 0.544 1.00 95.44 97 ASP A CA 1
ATOM 763 C C . ASP A 1 97 ? -12.484 -12.901 0.810 1.00 95.44 97 ASP A C 1
ATOM 765 O O . ASP A 1 97 ? -12.811 -12.204 1.779 1.00 95.44 97 ASP A O 1
ATOM 769 N N . LEU A 1 98 ? -11.578 -12.473 -0.070 1.00 95.50 98 LEU A N 1
ATOM 770 C CA . LEU A 1 98 ? -10.918 -11.176 0.036 1.00 95.50 98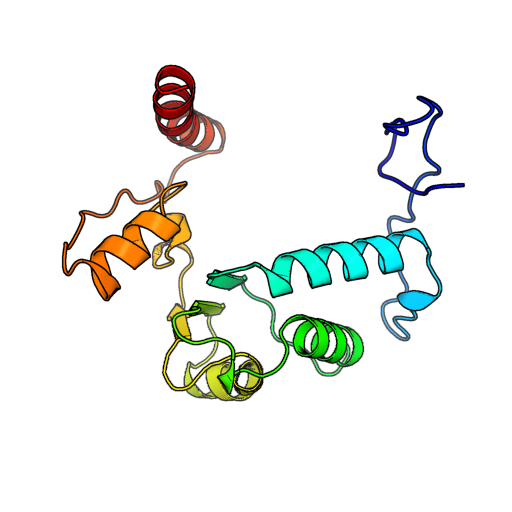 LEU A CA 1
ATOM 771 C C . LEU A 1 98 ? -11.877 -10.028 -0.261 1.00 95.50 98 LEU A C 1
ATOM 773 O O . LEU A 1 98 ? -11.858 -9.027 0.456 1.00 95.50 98 LEU A O 1
ATOM 777 N N . VAL A 1 99 ? -12.717 -10.171 -1.282 1.00 94.69 99 VAL A N 1
ATOM 778 C CA . VAL A 1 99 ? -13.736 -9.179 -1.621 1.00 94.69 99 VAL A CA 1
ATOM 779 C C . VAL A 1 99 ? -14.742 -9.056 -0.487 1.00 94.69 99 VAL A C 1
ATOM 781 O O . VAL A 1 99 ? -15.030 -7.934 -0.093 1.00 94.69 99 VAL A O 1
ATOM 784 N N . GLU A 1 100 ? -15.203 -10.157 0.111 1.00 94.38 100 GLU A N 1
ATOM 785 C CA . GLU A 1 100 ? -16.084 -10.105 1.286 1.00 94.38 100 GLU A CA 1
ATOM 786 C C . GLU A 1 100 ? -15.411 -9.388 2.470 1.00 94.38 100 GLU A C 1
ATOM 788 O O . GLU A 1 100 ? -16.010 -8.518 3.104 1.00 94.38 100 GLU A O 1
ATOM 793 N N . THR A 1 101 ? -14.137 -9.694 2.733 1.00 93.12 101 THR A N 1
ATOM 794 C CA . THR A 1 101 ? -13.360 -9.067 3.815 1.00 93.12 101 THR A CA 1
ATOM 795 C C . THR A 1 101 ? -13.227 -7.549 3.627 1.00 93.12 101 THR A C 1
ATOM 797 O O . THR A 1 101 ? -13.296 -6.783 4.594 1.00 93.12 101 THR A O 1
ATOM 800 N N . TRP A 1 102 ? -13.004 -7.109 2.3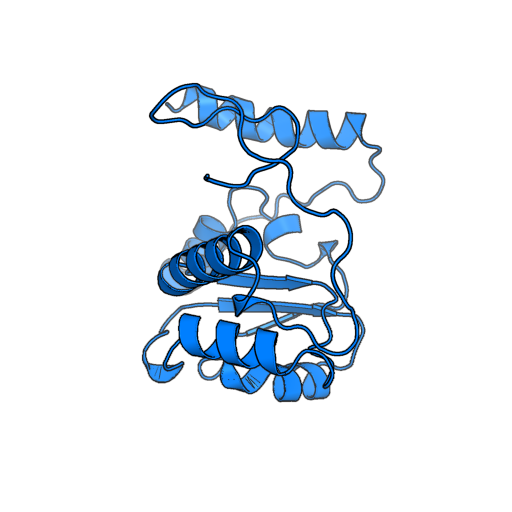87 1.00 93.31 102 TRP A N 1
ATOM 801 C CA . TRP A 1 102 ? -12.642 -5.730 2.053 1.00 93.31 102 TRP A CA 1
ATOM 802 C C . TRP A 1 102 ? -13.770 -4.917 1.409 1.00 93.31 102 TRP A C 1
ATOM 804 O O . TRP A 1 102 ? -13.566 -3.732 1.144 1.00 93.31 102 TRP A O 1
ATOM 814 N N . GLU A 1 103 ? -14.962 -5.498 1.239 1.00 92.56 103 GLU A N 1
ATOM 815 C CA . GLU A 1 103 ? -16.165 -4.866 0.673 1.00 92.56 103 GLU A CA 1
ATOM 816 C C . GLU A 1 103 ? -16.422 -3.447 1.204 1.00 92.56 103 GLU A C 1
ATOM 818 O O . GLU A 1 103 ? -16.626 -2.553 0.381 1.00 92.56 103 GLU A O 1
ATOM 823 N N . PRO A 1 104 ? -16.263 -3.155 2.514 1.00 91.25 104 PRO A N 1
ATOM 824 C CA . PRO A 1 104 ? -16.524 -1.816 3.042 1.00 91.25 104 PRO A CA 1
ATOM 825 C C . PRO A 1 104 ? -15.597 -0.710 2.516 1.00 91.25 104 PRO A C 1
ATOM 827 O O . PRO A 1 104 ? -15.813 0.461 2.826 1.00 91.25 104 PRO A O 1
ATOM 830 N N . PHE A 1 105 ? -14.533 -1.063 1.792 1.00 91.44 105 PHE A N 1
ATOM 831 C CA . PHE A 1 105 ? -13.596 -0.131 1.165 1.00 91.44 105 PHE A CA 1
ATOM 832 C C . PHE A 1 105 ? -13.765 -0.056 -0.356 1.00 91.44 105 PHE A C 1
ATOM 834 O O . PHE A 1 105 ? -13.245 0.868 -0.983 1.00 91.44 105 PHE A O 1
ATOM 841 N N . ILE A 1 106 ? -14.477 -1.009 -0.957 1.00 92.50 106 ILE A N 1
ATOM 842 C CA . ILE A 1 106 ? -14.558 -1.182 -2.403 1.00 92.50 106 ILE A CA 1
ATOM 843 C C . ILE A 1 106 ? -15.744 -0.386 -2.944 1.00 92.50 106 ILE A C 1
ATOM 845 O O . ILE A 1 106 ? -16.902 -0.647 -2.628 1.00 92.50 106 ILE A O 1
ATOM 849 N N . HIS A 1 107 ? -15.464 0.575 -3.823 1.00 91.56 107 HIS A N 1
ATOM 850 C CA . HIS A 1 107 ? -16.511 1.224 -4.600 1.00 91.56 107 HIS A CA 1
ATOM 851 C C . HIS A 1 107 ? -16.872 0.358 -5.812 1.00 91.56 107 HIS A C 1
ATOM 853 O O . HIS A 1 107 ? -16.075 0.239 -6.738 1.00 91.56 107 HIS A O 1
ATOM 859 N N . THR A 1 108 ? -18.076 -0.221 -5.826 1.00 89.75 108 THR A N 1
ATOM 860 C CA . THR A 1 108 ? -18.623 -1.024 -6.940 1.00 89.75 108 THR A CA 1
ATOM 861 C C . THR A 1 108 ? -17.673 -2.131 -7.429 1.00 89.75 108 THR A C 1
ATOM 863 O O . THR A 1 108 ? -17.583 -3.184 -6.810 1.00 89.75 108 THR A O 1
ATOM 866 N N . HIS A 1 109 ? -16.973 -1.911 -8.540 1.00 87.69 109 HIS A N 1
ATOM 867 C CA . HIS A 1 109 ? -16.018 -2.832 -9.162 1.00 87.69 109 HIS A CA 1
ATOM 868 C C . HIS A 1 109 ? -14.582 -2.278 -9.166 1.00 87.69 109 HIS A C 1
ATOM 870 O O . HIS A 1 109 ? -13.729 -2.755 -9.910 1.00 87.69 109 HIS A O 1
ATOM 876 N N . HIS A 1 110 ? -14.298 -1.249 -8.367 1.00 91.56 110 HIS A N 1
ATOM 877 C CA . HIS A 1 110 ? -13.002 -0.573 -8.318 1.00 91.56 110 HIS A CA 1
ATOM 878 C C . HIS A 1 110 ? -12.037 -1.261 -7.347 1.00 91.56 110 HIS A C 1
ATOM 880 O O . HIS A 1 110 ? -11.495 -0.666 -6.410 1.00 91.56 110 HIS A O 1
ATOM 886 N N . TYR A 1 111 ? -11.826 -2.553 -7.575 1.00 94.62 111 TYR A N 1
ATOM 887 C CA . TYR A 1 111 ? -10.851 -3.337 -6.841 1.00 94.62 111 TYR A CA 1
ATOM 888 C C . TYR A 1 111 ? -10.034 -4.219 -7.780 1.00 94.62 111 TYR A C 1
ATOM 890 O O . TYR A 1 111 ? -10.346 -4.379 -8.960 1.00 94.62 111 TYR A O 1
ATOM 898 N N . ARG A 1 112 ? -8.927 -4.742 -7.264 1.00 95.06 112 ARG A N 1
ATOM 899 C CA . ARG A 1 112 ? -8.094 -5.717 -7.957 1.00 95.06 112 ARG A CA 1
ATOM 900 C C . ARG A 1 112 ? -7.480 -6.640 -6.927 1.00 95.06 112 ARG A C 1
ATOM 902 O O . ARG A 1 112 ? -6.861 -6.159 -5.982 1.00 95.06 112 ARG A O 1
ATOM 909 N N . VAL A 1 113 ? -7.607 -7.942 -7.142 1.00 97.06 113 VAL A N 1
ATOM 910 C CA . VAL A 1 113 ? -6.948 -8.951 -6.315 1.00 97.06 113 VAL A CA 1
ATOM 911 C C . VAL A 1 113 ? -5.769 -9.553 -7.073 1.00 97.06 113 VAL A C 1
ATOM 913 O O . VAL A 1 113 ? -5.850 -9.820 -8.276 1.00 97.06 113 VAL A O 1
ATOM 916 N N . LYS A 1 114 ? -4.641 -9.731 -6.382 1.00 97.69 114 LYS A N 1
ATOM 917 C CA . LYS A 1 114 ? -3.445 -10.411 -6.888 1.00 97.69 114 LYS A CA 1
ATOM 918 C C . LYS A 1 114 ? -2.899 -11.388 -5.864 1.00 97.69 114 LYS A C 1
ATOM 920 O O . LYS A 1 114 ? -2.744 -11.062 -4.698 1.00 97.69 114 LYS A O 1
ATOM 925 N N . ASN A 1 115 ? -2.521 -12.573 -6.326 1.00 96.94 115 ASN A N 1
ATOM 926 C CA . ASN A 1 115 ? -1.903 -13.595 -5.480 1.00 96.94 115 ASN A CA 1
ATOM 927 C C . ASN A 1 115 ? -0.370 -13.489 -5.410 1.00 96.94 115 ASN A C 1
ATOM 929 O O . ASN A 1 115 ? 0.272 -14.213 -4.644 1.00 96.94 115 ASN A O 1
ATOM 933 N N . ASN A 1 116 ? 0.218 -12.583 -6.193 1.00 95.94 116 ASN A N 1
ATOM 934 C CA . ASN A 1 116 ? 1.649 -12.347 -6.269 1.00 95.94 116 ASN A CA 1
ATOM 935 C C . ASN A 1 116 ? 1.938 -10.843 -6.287 1.00 95.94 116 ASN A C 1
ATOM 937 O O . ASN A 1 116 ? 1.332 -10.083 -7.042 1.00 95.94 116 ASN A O 1
ATOM 941 N N . PHE A 1 117 ? 2.902 -10.424 -5.469 1.00 95.69 117 PHE A N 1
ATOM 942 C CA . PHE A 1 117 ? 3.376 -9.046 -5.415 1.00 95.69 117 PHE A CA 1
ATOM 943 C C . PHE A 1 117 ? 3.858 -8.536 -6.780 1.00 95.69 117 PHE A C 1
ATOM 945 O O . PHE A 1 117 ? 3.573 -7.395 -7.132 1.00 95.69 117 PHE A O 1
ATOM 952 N N . TYR A 1 118 ? 4.530 -9.368 -7.579 1.00 96.25 118 TYR A N 1
ATOM 953 C CA . TYR A 1 118 ? 5.073 -8.949 -8.876 1.00 96.25 118 TYR A CA 1
ATOM 954 C C . TYR A 1 118 ? 4.001 -8.662 -9.939 1.00 96.25 118 TYR A C 1
ATOM 956 O O . TYR A 1 118 ? 4.308 -8.045 -10.954 1.00 96.25 118 TYR A O 1
ATOM 964 N N . ASP A 1 119 ? 2.741 -9.026 -9.685 1.00 96.00 119 ASP A N 1
ATOM 965 C CA . ASP A 1 119 ? 1.602 -8.716 -10.560 1.00 96.00 119 ASP A CA 1
ATOM 966 C C . ASP A 1 119 ? 0.846 -7.436 -10.142 1.00 96.00 119 ASP A C 1
ATOM 968 O O . ASP A 1 119 ? -0.183 -7.085 -10.742 1.00 96.00 119 ASP A O 1
ATOM 972 N N . SER A 1 120 ? 1.333 -6.761 -9.093 1.00 96.00 120 SER A N 1
ATOM 973 C CA . SER A 1 120 ? 0.761 -5.526 -8.548 1.00 96.00 120 SER A CA 1
ATOM 974 C C . SER A 1 120 ? 1.115 -4.295 -9.372 1.00 96.00 120 SER A C 1
ATOM 976 O O . SER A 1 120 ? 2.088 -4.281 -10.137 1.00 96.00 120 SER A O 1
ATOM 978 N N . TRP A 1 121 ? 0.351 -3.225 -9.161 1.00 95.12 121 TRP A N 1
ATOM 979 C CA . TRP A 1 121 ? 0.640 -1.917 -9.733 1.00 95.12 121 TRP A CA 1
ATOM 980 C C . TRP A 1 121 ? 2.033 -1.405 -9.364 1.00 95.12 121 TRP A C 1
ATOM 982 O O . TRP A 1 121 ? 2.791 -1.013 -10.247 1.00 95.12 121 TRP A O 1
ATOM 992 N N . ILE A 1 122 ? 2.388 -1.425 -8.074 1.00 94.62 122 ILE A N 1
ATOM 993 C CA . ILE A 1 122 ? 3.665 -0.867 -7.606 1.00 94.62 122 ILE A CA 1
ATOM 994 C C . ILE A 1 122 ? 4.870 -1.659 -8.123 1.00 94.62 122 ILE A C 1
ATOM 996 O O . ILE A 1 122 ? 5.916 -1.069 -8.385 1.00 94.62 122 ILE A O 1
ATOM 1000 N N . ALA A 1 123 ? 4.719 -2.971 -8.325 1.00 95.88 123 ALA A N 1
ATOM 1001 C CA . ALA A 1 123 ? 5.779 -3.795 -8.890 1.00 95.88 123 ALA A CA 1
ATOM 1002 C C . ALA A 1 123 ? 5.934 -3.615 -10.406 1.00 95.88 123 ALA A C 1
ATOM 1004 O O . ALA A 1 123 ? 7.047 -3.731 -10.904 1.00 95.88 123 ALA A O 1
ATOM 1005 N N . ASN A 1 124 ? 4.854 -3.330 -11.143 1.00 96.19 124 ASN A N 1
ATOM 1006 C CA . ASN A 1 124 ? 4.905 -3.135 -12.599 1.00 96.19 124 ASN A CA 1
ATOM 1007 C C . ASN A 1 124 ? 5.168 -1.684 -13.018 1.00 96.19 124 ASN A C 1
ATOM 1009 O O . ASN A 1 124 ? 5.634 -1.449 -14.131 1.00 96.19 124 ASN A O 1
ATOM 1013 N N . HIS A 1 125 ? 4.878 -0.718 -12.148 1.00 95.00 125 HIS A N 1
ATOM 1014 C CA . HIS A 1 125 ? 5.020 0.711 -12.423 1.00 95.00 125 HIS A CA 1
ATOM 1015 C C . HIS A 1 125 ? 5.616 1.457 -11.213 1.00 95.00 125 HIS A C 1
ATOM 1017 O O . HIS A 1 125 ? 4.993 2.390 -10.692 1.00 95.00 125 HIS A O 1
ATOM 1023 N N . PRO A 1 126 ? 6.822 1.080 -10.741 1.00 93.75 126 PRO A N 1
ATOM 1024 C CA . PRO A 1 126 ? 7.463 1.747 -9.611 1.00 93.75 126 PRO A CA 1
ATOM 1025 C C . PRO A 1 126 ? 7.577 3.256 -9.870 1.00 93.75 126 PRO A C 1
ATOM 1027 O O . PRO A 1 126 ? 8.021 3.679 -10.935 1.00 93.75 126 PRO A O 1
ATOM 1030 N N . ARG A 1 127 ? 7.136 4.068 -8.898 1.00 91.00 127 ARG A N 1
ATOM 1031 C CA . ARG A 1 127 ? 7.034 5.546 -8.966 1.00 91.00 127 ARG A CA 1
ATOM 1032 C C . ARG A 1 127 ? 6.064 6.117 -10.017 1.00 91.00 127 ARG A C 1
ATOM 1034 O O . ARG A 1 127 ? 5.889 7.327 -10.075 1.00 91.00 127 ARG A O 1
ATOM 1041 N N . ARG A 1 128 ? 5.392 5.275 -10.810 1.00 92.19 128 ARG A N 1
ATOM 1042 C CA . ARG A 1 128 ? 4.512 5.680 -11.925 1.00 92.19 128 ARG A CA 1
ATOM 1043 C C . ARG A 1 128 ? 3.120 5.045 -11.868 1.00 92.19 128 ARG A C 1
ATOM 1045 O O . ARG A 1 128 ? 2.350 5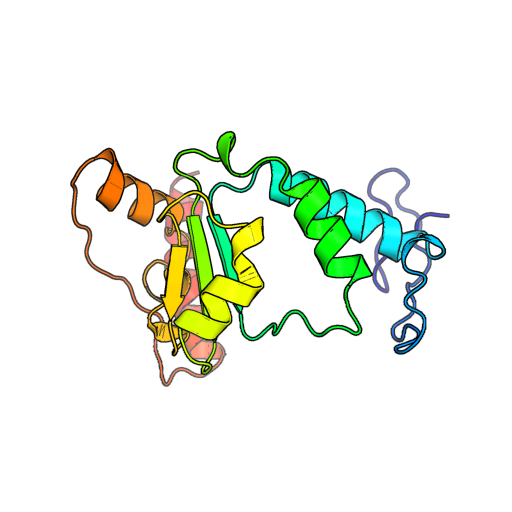.186 -12.809 1.00 92.19 128 ARG A O 1
ATOM 1052 N N . THR A 1 129 ? 2.757 4.393 -10.761 1.00 93.75 129 THR A N 1
ATOM 1053 C CA . THR A 1 129 ? 1.453 3.735 -10.565 1.00 93.75 129 THR A CA 1
ATOM 1054 C C . THR A 1 129 ? 0.254 4.628 -10.893 1.00 93.75 129 THR A C 1
ATOM 1056 O O . THR A 1 129 ? -0.656 4.197 -11.595 1.00 93.75 129 THR A O 1
ATOM 1059 N N . GLY A 1 130 ? 0.247 5.875 -10.406 1.00 91.69 130 GLY A N 1
ATOM 1060 C CA . GLY A 1 130 ? -0.855 6.808 -10.663 1.00 91.69 130 GLY A CA 1
ATOM 1061 C C . GLY A 1 130 ? -0.974 7.176 -12.143 1.00 91.69 130 GLY A C 1
ATOM 1062 O O . GLY A 1 130 ? -2.068 7.152 -12.697 1.00 91.69 130 GLY A O 1
ATOM 1063 N N . GLU A 1 131 ? 0.153 7.442 -12.806 1.00 92.25 131 GLU A N 1
ATOM 1064 C CA . GLU A 1 131 ? 0.187 7.707 -14.249 1.00 92.25 131 GLU A CA 1
ATOM 1065 C C . GLU A 1 131 ? -0.274 6.491 -15.047 1.00 92.25 131 GLU A C 1
ATOM 1067 O O . GLU A 1 131 ? -1.059 6.628 -15.978 1.00 92.25 131 GLU A O 1
ATOM 1072 N N . ALA A 1 132 ? 0.166 5.295 -14.661 1.00 93.88 132 ALA A N 1
ATOM 1073 C CA . ALA A 1 132 ? -0.231 4.050 -15.298 1.00 93.88 132 ALA A CA 1
ATOM 1074 C C . ALA A 1 132 ? -1.747 3.819 -15.205 1.00 93.88 132 ALA A C 1
ATOM 1076 O O . ALA A 1 132 ? -2.387 3.500 -16.207 1.00 93.88 132 ALA A O 1
ATOM 1077 N N . TYR A 1 133 ? -2.336 4.076 -14.033 1.00 92.31 133 TYR A N 1
ATOM 1078 C CA . TYR A 1 133 ? -3.782 4.030 -13.850 1.00 92.31 133 TYR A CA 1
ATOM 1079 C C . TYR A 1 133 ? -4.511 5.055 -14.725 1.00 92.31 133 TYR A C 1
ATOM 1081 O O . TYR A 1 133 ? -5.456 4.696 -15.427 1.00 92.31 133 TYR A O 1
ATOM 1089 N N . LEU A 1 134 ? -4.087 6.325 -14.690 1.00 92.31 134 LEU A N 1
ATOM 1090 C CA . LEU A 1 134 ? -4.726 7.400 -15.454 1.00 92.31 134 LEU A CA 1
ATOM 1091 C C . LEU A 1 134 ? -4.660 7.118 -16.956 1.00 92.31 134 LEU A C 1
ATOM 1093 O O . LEU A 1 134 ? -5.677 7.183 -17.642 1.00 92.31 134 LEU A O 1
ATOM 1097 N N . ASN A 1 135 ? -3.485 6.730 -17.450 1.00 93.75 135 ASN A N 1
ATOM 1098 C CA . ASN A 1 135 ? -3.288 6.363 -18.844 1.00 93.75 135 ASN A CA 1
ATOM 1099 C C . ASN A 1 135 ? -4.245 5.237 -19.257 1.00 93.75 135 ASN A C 1
ATOM 1101 O O . ASN A 1 135 ? -4.951 5.368 -20.253 1.00 93.75 135 ASN A O 1
ATOM 1105 N N . GLN A 1 136 ? -4.334 4.167 -18.463 1.00 90.19 136 GLN A N 1
ATOM 1106 C CA . GLN A 1 136 ? -5.165 3.015 -18.798 1.00 90.19 136 GLN A CA 1
ATOM 1107 C C . GLN A 1 136 ? -6.672 3.312 -18.732 1.00 90.19 136 GLN A C 1
ATOM 1109 O O . GLN A 1 136 ? -7.402 2.941 -19.651 1.00 90.19 136 GLN A O 1
ATOM 1114 N N . TYR A 1 137 ? -7.154 3.930 -17.651 1.00 87.75 137 TYR A N 1
ATOM 1115 C CA . TYR A 1 137 ? -8.593 4.020 -17.366 1.00 87.75 137 TYR A CA 1
ATOM 1116 C C . TYR A 1 137 ? -9.240 5.353 -17.737 1.00 87.75 137 TYR A C 1
ATOM 1118 O O . TYR A 1 137 ? -10.462 5.405 -17.864 1.00 87.75 137 TYR A O 1
ATOM 1126 N N . ILE A 1 138 ? -8.454 6.417 -17.908 1.00 89.50 138 ILE A N 1
ATOM 1127 C CA . ILE A 1 138 ? -8.959 7.746 -18.279 1.00 89.50 138 ILE A CA 1
ATOM 1128 C C . ILE A 1 138 ? -8.611 8.055 -19.730 1.00 89.50 138 ILE A C 1
ATOM 1130 O O . ILE A 1 138 ? -9.495 8.361 -20.526 1.00 89.50 138 ILE A O 1
ATOM 1134 N N . GLU A 1 139 ? -7.332 7.933 -20.082 1.00 93.69 139 GLU A N 1
ATOM 1135 C CA . GLU A 1 139 ? -6.819 8.371 -21.387 1.00 93.69 139 GLU A CA 1
ATOM 1136 C C . GLU A 1 139 ? -6.887 7.281 -22.468 1.00 93.69 139 GLU A C 1
ATOM 1138 O O . GLU A 1 139 ? -6.622 7.549 -23.639 1.00 93.69 139 GLU A O 1
ATOM 1143 N N . ALA A 1 140 ? -7.218 6.040 -22.090 1.00 92.38 140 ALA A N 1
ATOM 1144 C CA . ALA A 1 140 ? -7.182 4.865 -22.965 1.00 92.38 140 ALA A CA 1
ATOM 1145 C C . ALA A 1 140 ? -5.824 4.667 -23.682 1.00 92.38 140 ALA A C 1
ATOM 1147 O O . ALA A 1 140 ? -5.754 4.163 -24.806 1.00 92.38 140 ALA A O 1
ATOM 1148 N N . MET A 1 141 ? -4.732 5.047 -23.015 1.00 93.56 141 MET A N 1
ATOM 1149 C CA . MET A 1 141 ? -3.353 4.854 -23.449 1.00 93.56 141 MET A CA 1
ATOM 1150 C C . MET A 1 141 ? -2.731 3.684 -22.688 1.00 93.56 141 MET A C 1
ATOM 1152 O O . MET A 1 141 ? -2.382 3.788 -21.515 1.00 93.56 141 MET A O 1
ATOM 1156 N N . PHE A 1 142 ? -2.564 2.548 -23.357 1.00 85.88 142 PHE A N 1
ATOM 1157 C CA . PHE A 1 142 ? -1.894 1.398 -22.756 1.00 85.88 142 PHE A CA 1
ATOM 1158 C C . PHE A 1 142 ? -0.383 1.625 -22.764 1.00 85.88 142 PHE A C 1
ATOM 1160 O O . PHE A 1 142 ? 0.224 1.742 -23.828 1.00 85.88 142 PHE A O 1
ATOM 1167 N N . ILE A 1 143 ? 0.210 1.701 -21.575 1.00 88.38 143 ILE A N 1
ATOM 1168 C CA . ILE A 1 143 ? 1.658 1.821 -21.402 1.00 88.38 143 ILE A CA 1
ATOM 1169 C C . ILE A 1 143 ? 2.287 0.448 -21.168 1.00 88.38 143 ILE A C 1
ATOM 1171 O O . ILE A 1 143 ? 1.644 -0.463 -20.648 1.00 88.38 143 ILE A O 1
ATOM 1175 N N . GLU A 1 144 ? 3.555 0.303 -21.541 1.00 92.12 144 GLU A N 1
ATOM 1176 C CA . GLU A 1 144 ? 4.321 -0.903 -21.232 1.00 92.12 144 GLU A CA 1
ATOM 1177 C C . GLU A 1 144 ? 4.672 -0.962 -19.738 1.00 92.12 144 GLU A C 1
ATOM 1179 O O . GLU A 1 144 ? 4.919 0.062 -19.090 1.00 92.12 144 GLU A O 1
ATOM 1184 N N . ASN A 1 145 ? 4.706 -2.175 -19.183 1.00 93.69 145 ASN A N 1
ATOM 1185 C CA . ASN A 1 145 ? 5.148 -2.389 -17.808 1.00 93.69 145 ASN A CA 1
ATOM 1186 C C . ASN A 1 145 ? 6.657 -2.156 -17.689 1.00 93.69 145 ASN A C 1
ATOM 1188 O O . ASN A 1 145 ? 7.429 -2.516 -18.577 1.00 93.69 145 ASN A O 1
ATOM 1192 N N . ASN A 1 146 ? 7.077 -1.649 -16.533 1.00 94.44 146 ASN A N 1
ATOM 1193 C CA . ASN A 1 146 ? 8.472 -1.553 -16.122 1.00 94.44 146 ASN A CA 1
ATOM 1194 C C . ASN A 1 146 ? 8.682 -2.364 -14.828 1.00 94.44 146 ASN A C 1
ATOM 1196 O O . ASN A 1 146 ? 8.794 -1.782 -13.743 1.00 94.44 146 ASN A O 1
ATOM 1200 N N . PRO A 1 147 ? 8.642 -3.706 -14.916 1.00 95.88 147 PRO A N 1
ATOM 1201 C CA . PRO A 1 147 ? 8.546 -4.568 -13.749 1.00 95.88 147 PRO A CA 1
ATOM 1202 C C . PRO A 1 147 ? 9.814 -4.550 -12.897 1.00 95.88 147 PRO A C 1
ATOM 1204 O O . PRO A 1 147 ? 10.930 -4.499 -13.414 1.00 95.88 147 PRO A O 1
ATOM 1207 N N . LEU A 1 148 ? 9.636 -4.677 -11.582 1.00 95.44 148 LEU A N 1
ATOM 1208 C CA . LEU A 1 148 ? 10.737 -4.938 -10.663 1.00 95.44 148 LEU A CA 1
ATOM 1209 C C . LEU A 1 148 ? 11.435 -6.263 -11.009 1.00 95.44 148 LEU A C 1
ATOM 1211 O O . LEU A 1 148 ? 10.762 -7.254 -11.322 1.00 95.44 148 LEU A O 1
ATOM 1215 N N . PRO A 1 149 ? 12.773 -6.323 -10.900 1.00 95.12 149 PRO A N 1
ATOM 1216 C CA . PRO A 1 149 ? 13.496 -7.572 -11.082 1.00 95.12 149 PRO A CA 1
ATOM 1217 C C . PRO A 1 149 ? 13.118 -8.577 -9.979 1.00 95.12 149 PRO A C 1
ATOM 1219 O O . PRO A 1 149 ? 13.091 -8.249 -8.794 1.00 95.12 149 PRO A O 1
ATOM 1222 N N . GLN A 1 150 ? 12.810 -9.819 -10.370 1.00 93.62 150 GLN A N 1
ATOM 1223 C CA . GLN A 1 150 ? 12.324 -10.846 -9.433 1.00 93.62 150 GLN A CA 1
ATOM 1224 C C . GLN A 1 150 ? 13.435 -11.547 -8.647 1.00 93.62 150 GLN A C 1
ATOM 1226 O O . GLN A 1 150 ? 13.203 -12.004 -7.534 1.00 93.62 150 GLN A O 1
ATOM 1231 N N . ASN A 1 151 ? 14.634 -11.635 -9.223 1.00 94.00 151 ASN A N 1
ATOM 1232 C CA . ASN A 1 151 ? 15.766 -12.367 -8.648 1.00 94.00 151 ASN A CA 1
ATOM 1233 C C . ASN A 1 151 ? 16.923 -11.433 -8.275 1.00 94.00 151 ASN A C 1
ATOM 1235 O O . ASN A 1 151 ? 18.071 -11.860 -8.318 1.00 94.00 151 ASN A O 1
ATOM 1239 N N . ALA A 1 152 ? 16.612 -10.170 -7.979 1.00 94.06 152 ALA A N 1
ATOM 1240 C CA . ALA A 1 152 ? 17.608 -9.176 -7.618 1.00 94.06 152 ALA A CA 1
ATOM 1241 C C . ALA A 1 152 ? 17.942 -9.230 -6.125 1.00 94.06 152 ALA A C 1
ATOM 1243 O O . ALA A 1 152 ? 17.050 -9.417 -5.288 1.00 94.06 152 ALA A O 1
ATOM 1244 N N . ASP A 1 153 ? 19.211 -9.025 -5.791 1.00 96.56 153 ASP A N 1
ATOM 1245 C CA . ASP A 1 153 ? 19.607 -8.707 -4.424 1.00 96.56 153 ASP A CA 1
ATOM 1246 C C . ASP A 1 153 ? 19.315 -7.232 -4.070 1.00 96.56 153 ASP A C 1
ATOM 1248 O O . ASP A 1 153 ? 18.726 -6.475 -4.846 1.00 96.56 153 ASP A O 1
ATOM 1252 N N . PHE A 1 154 ? 19.660 -6.815 -2.849 1.00 95.88 154 PHE A N 1
ATOM 1253 C CA . PHE A 1 154 ? 19.384 -5.447 -2.407 1.00 95.88 154 PHE A CA 1
ATOM 1254 C C . PHE A 1 154 ? 20.201 -4.382 -3.145 1.00 95.88 154 PHE A C 1
ATOM 1256 O O . PHE A 1 154 ? 19.708 -3.264 -3.278 1.00 95.88 154 PHE A O 1
ATOM 1263 N N . GLU A 1 155 ? 21.418 -4.694 -3.592 1.00 97.31 155 GLU A N 1
ATOM 1264 C CA . GLU A 1 155 ? 22.259 -3.758 -4.345 1.00 97.31 155 GLU A CA 1
ATOM 1265 C C . GLU A 1 155 ? 21.671 -3.562 -5.743 1.00 97.31 155 GLU A C 1
ATOM 1267 O O . GLU A 1 155 ? 21.397 -2.435 -6.150 1.00 97.31 155 GLU A O 1
ATOM 1272 N N . GLU A 1 156 ? 21.319 -4.659 -6.411 1.00 97.12 156 GLU A N 1
ATOM 1273 C CA . GLU A 1 156 ? 20.663 -4.641 -7.719 1.00 97.12 156 GLU A CA 1
ATOM 1274 C C . GLU A 1 156 ? 19.293 -3.940 -7.680 1.00 97.12 156 GLU A C 1
ATOM 1276 O O . GLU A 1 156 ? 18.935 -3.204 -8.605 1.00 97.12 156 GLU A O 1
ATOM 1281 N N . LEU A 1 157 ? 18.514 -4.131 -6.607 1.00 95.50 157 LEU A N 1
ATOM 1282 C CA . LEU A 1 157 ? 17.261 -3.400 -6.403 1.00 95.50 157 LEU A CA 1
ATOM 1283 C C . LEU A 1 157 ? 17.506 -1.902 -6.197 1.00 95.50 157 LEU A C 1
ATOM 1285 O O . LEU A 1 157 ? 16.756 -1.092 -6.745 1.00 95.50 157 LEU A O 1
ATOM 1289 N N . TRP A 1 158 ? 18.530 -1.523 -5.430 1.00 95.31 158 TRP A N 1
ATOM 1290 C CA . TRP A 1 158 ? 18.886 -0.116 -5.248 1.00 95.31 158 TRP A CA 1
ATOM 1291 C C . TRP A 1 158 ? 19.282 0.540 -6.564 1.00 95.31 158 TRP A C 1
ATOM 1293 O O . TRP A 1 158 ? 18.721 1.581 -6.903 1.00 95.31 158 TRP A O 1
ATOM 1303 N N . ASP A 1 159 ? 20.152 -0.107 -7.336 1.00 95.94 159 ASP A N 1
ATOM 1304 C CA . ASP A 1 159 ? 20.562 0.359 -8.660 1.00 95.94 159 ASP A CA 1
ATOM 1305 C C . ASP A 1 159 ? 19.362 0.500 -9.607 1.00 95.94 159 ASP A C 1
ATOM 1307 O O . ASP A 1 159 ? 19.265 1.455 -10.384 1.00 95.94 159 ASP A O 1
ATOM 1311 N N . TRP A 1 160 ? 18.402 -0.427 -9.535 1.00 94.88 160 TRP A N 1
ATOM 1312 C CA . TRP A 1 160 ? 17.168 -0.341 -10.311 1.00 94.88 160 TRP A CA 1
ATOM 1313 C C . TRP A 1 160 ? 16.346 0.906 -9.964 1.00 94.88 160 TRP A C 1
ATOM 1315 O O . TRP A 1 160 ? 15.914 1.628 -10.868 1.00 94.88 160 TRP A O 1
ATOM 1325 N N . TYR A 1 161 ? 16.143 1.187 -8.674 1.00 94.00 161 TYR A N 1
ATOM 1326 C CA . TYR A 1 161 ? 15.384 2.359 -8.230 1.00 94.00 161 TYR A CA 1
ATOM 1327 C C . TYR A 1 161 ? 16.125 3.680 -8.468 1.00 94.00 161 TYR A C 1
ATOM 1329 O O . TYR A 1 161 ? 15.482 4.662 -8.847 1.00 94.00 161 TYR A O 1
ATOM 1337 N N . ASP A 1 162 ? 17.449 3.713 -8.310 1.00 94.56 162 ASP A N 1
ATOM 1338 C CA . ASP A 1 162 ? 18.271 4.913 -8.522 1.00 94.56 162 ASP A CA 1
ATOM 1339 C C . ASP A 1 162 ? 18.168 5.423 -9.968 1.00 94.56 162 ASP A C 1
ATOM 1341 O O . ASP A 1 162 ? 18.029 6.621 -10.234 1.00 94.56 162 ASP A O 1
ATOM 1345 N N . ARG A 1 163 ? 18.092 4.504 -10.935 1.00 92.75 163 ARG A N 1
ATOM 1346 C CA . ARG A 1 163 ? 17.842 4.850 -12.343 1.00 92.75 163 ARG A CA 1
ATOM 1347 C C . ARG A 1 163 ? 16.512 5.573 -12.552 1.00 92.75 163 ARG A C 1
ATOM 1349 O O . ARG A 1 163 ? 16.436 6.434 -13.423 1.00 92.75 163 ARG A O 1
ATOM 1356 N N . LEU A 1 164 ? 15.476 5.235 -11.784 1.00 92.25 164 LEU A N 1
ATOM 1357 C CA . LEU A 1 164 ? 14.174 5.908 -11.858 1.00 92.25 164 LEU A CA 1
ATOM 1358 C C . LEU A 1 164 ? 14.226 7.272 -11.168 1.00 92.25 164 LEU A C 1
ATOM 1360 O O . LEU A 1 164 ? 13.762 8.265 -11.726 1.00 92.25 164 LEU A O 1
ATOM 1364 N N . GLN A 1 165 ? 14.836 7.329 -9.983 1.00 91.31 165 GLN A N 1
ATOM 1365 C CA . GLN A 1 165 ? 14.962 8.557 -9.203 1.00 91.31 165 GLN A CA 1
ATOM 1366 C C . GLN A 1 165 ? 15.815 9.612 -9.920 1.00 91.31 165 GLN A C 1
ATOM 1368 O O . GLN A 1 165 ? 15.403 10.760 -10.042 1.00 91.31 165 GLN A O 1
ATOM 1373 N N . SER A 1 166 ? 16.957 9.220 -10.484 1.00 92.31 166 SER A N 1
ATOM 1374 C CA . SER A 1 166 ? 17.874 10.138 -11.169 1.00 92.31 166 SER A CA 1
ATOM 1375 C C . SER A 1 166 ? 17.277 10.815 -12.410 1.00 92.31 166 SER A C 1
ATOM 1377 O O . SER A 1 166 ? 17.755 11.873 -12.825 1.00 92.31 166 SER A O 1
ATOM 1379 N N . VAL A 1 167 ? 16.250 10.225 -13.031 1.00 88.31 167 VAL A N 1
ATOM 1380 C CA . VAL A 1 167 ? 15.497 10.862 -14.123 1.00 88.31 167 VAL A CA 1
ATOM 1381 C C . VAL A 1 167 ? 14.557 11.933 -13.574 1.00 88.31 167 VAL A C 1
ATOM 1383 O O . VAL A 1 167 ? 14.451 13.008 -14.160 1.00 88.31 167 VAL A O 1
ATOM 1386 N N . GLU A 1 168 ? 13.910 11.662 -12.443 1.00 86.75 168 GLU A N 1
ATOM 1387 C CA . GLU A 1 168 ? 12.998 12.601 -11.788 1.00 86.75 168 GLU A CA 1
ATOM 1388 C C . GLU A 1 168 ? 13.746 13.802 -11.209 1.00 86.75 168 GLU A C 1
ATOM 1390 O O . GLU A 1 168 ? 13.345 14.940 -11.451 1.00 86.75 168 GLU A O 1
ATOM 1395 N N . ASP A 1 169 ? 14.894 13.570 -10.574 1.00 89.00 169 ASP A N 1
ATOM 1396 C CA . ASP A 1 169 ? 15.741 14.628 -10.016 1.00 89.00 169 ASP A CA 1
ATOM 1397 C C . ASP A 1 169 ? 16.272 15.589 -11.095 1.00 89.00 169 ASP A C 1
ATOM 1399 O O . ASP A 1 169 ? 16.522 16.757 -10.817 1.00 89.00 169 ASP A O 1
ATOM 1403 N N . LYS A 1 170 ? 16.431 15.125 -12.343 1.00 82.25 170 LYS A N 1
ATOM 1404 C CA . LYS A 1 170 ? 16.820 15.971 -13.491 1.00 82.25 170 LYS A CA 1
ATOM 1405 C C . LYS A 1 170 ? 15.659 16.757 -14.095 1.00 82.25 170 LYS A C 1
ATOM 1407 O O . LYS A 1 170 ? 15.896 17.663 -14.891 1.00 82.25 170 LYS A O 1
ATOM 1412 N N . SER A 1 171 ? 14.426 16.350 -13.806 1.00 66.50 171 SER A N 1
ATOM 1413 C CA . SER A 1 171 ? 13.206 16.988 -14.313 1.00 66.50 171 SER A CA 1
ATOM 1414 C C . SER A 1 171 ? 12.660 18.079 -13.385 1.00 66.50 171 SER A C 1
ATOM 1416 O O . SER A 1 171 ? 11.725 18.782 -13.770 1.00 66.50 171 SER A O 1
ATOM 1418 N N . MET A 1 172 ? 13.253 18.216 -12.193 1.00 54.66 172 MET A N 1
ATOM 1419 C CA . MET A 1 172 ? 13.010 19.277 -11.210 1.00 54.66 172 MET A CA 1
ATOM 1420 C C . MET A 1 172 ? 14.022 20.416 -11.354 1.00 54.66 172 MET A C 1
ATOM 1422 O O . MET A 1 172 ? 13.615 21.572 -11.100 1.00 54.66 172 MET A O 1
#

pLDDT: mean 87.57, std 9.63, range [54.66, 97.88]

Sequence (172 aa):
HIMGNNDSLCSYCNLPLTPTKLLYPIGEKNYHLDGFISSQWETLGDLLKRAFMVTIFGYGAPTSDASAIELMKKAWGDVNSRNMEQIEIIDKRDEDDLVETWEPFIHTHHYRVKNNFYDSWIANHPRRTGEAYLNQYIEAMFIENNPLPQNADFEELWDWYDRLQSVEDKSM

Secondary structure (DSSP, 8-state):
--EESTTPBPTTT-PBPEEPPS---SSS--GGGSHHHHHHHHHHHHHHHH-SEEEEES----GGGHHHHHHHHHHH--GGG-TT-EEEEE-SS-HHHHHHHHGGG--TT-EEEESSGGGSHHHHSTTTHHHHHHHHHTS--PPPP-PPPTT--HHHHHHHHHHHHHHHHTT-

Foldseek 3Di:
DAADDPPDADPPPRHDHHYDDPDDDQQPPPQVVDPHSVVVLVVVLCCLLVALEDEAEADLCDPSCVVVVVSSLVSNDALCVNPNRAYEYADLDDPVSVCVSCVSNDNPPRYYYHPDPQVDLCQFQPVCSVVCSCCVPPVVHHDGTPGQDPPDDPVRNVVSVVVVVVVVVVVD

Radius of gyration: 19.08 Å; chains: 1; bounding box: 42×40×48 Å